Protein AF-A0A5P9NIN2-F1 (afdb_monomer)

Nearest PDB structures (foldseek):
  8kco-assembly1_C  TM=5.615E-01  e=6.264E+00  Homo sapiens

Foldseek 3Di:
DDPPPPPPPPPPVPPPPPDDLVVLLVVLLVVLCCVLVVVLVVVCCCCCVPVVDNCSVDVVVVVVSVVSSVPRSVVSSVVVVCVVCPPCPDDDPPPPPPPDPDDPPPPPDPDD

Structure (mmCIF, N/CA/C/O backbone):
data_AF-A0A5P9NIN2-F1
#
_entry.id   AF-A0A5P9NIN2-F1
#
loop_
_atom_site.group_PDB
_atom_site.id
_atom_site.type_symbol
_atom_site.label_atom_id
_atom_site.label_alt_id
_atom_site.label_comp_id
_atom_site.label_asym_id
_atom_site.label_entity_id
_atom_site.label_seq_id
_atom_site.pdbx_PDB_ins_code
_atom_site.Cartn_x
_atom_site.Cartn_y
_atom_site.Cartn_z
_atom_site.occupancy
_atom_site.B_iso_or_equiv
_atom_site.auth_seq_id
_atom_site.auth_comp_id
_atom_site.auth_asym_id
_atom_site.auth_atom_id
_atom_site.pdbx_PDB_model_num
ATOM 1 N N . MET A 1 1 ? 14.720 -41.457 -45.352 1.00 48.50 1 MET A N 1
ATOM 2 C CA . MET A 1 1 ? 15.269 -40.143 -44.966 1.00 48.50 1 MET A CA 1
ATOM 3 C C . MET A 1 1 ? 14.120 -39.157 -45.004 1.00 48.50 1 MET A C 1
ATOM 5 O O . MET A 1 1 ? 13.238 -39.365 -45.823 1.00 48.50 1 MET A O 1
ATOM 9 N N . ASP A 1 2 ? 14.125 -38.188 -44.087 1.00 43.94 2 ASP A N 1
ATOM 10 C CA . ASP A 1 2 ? 13.160 -37.079 -43.926 1.00 43.94 2 ASP A CA 1
ATOM 11 C C . ASP A 1 2 ? 12.109 -37.255 -42.816 1.00 43.94 2 ASP A C 1
ATOM 13 O O . ASP A 1 2 ? 10.902 -37.203 -43.028 1.00 43.94 2 ASP A O 1
ATOM 17 N N . SER A 1 3 ? 12.596 -37.407 -41.581 1.00 47.97 3 SER A N 1
ATOM 18 C CA . SER A 1 3 ? 11.807 -37.284 -40.344 1.00 47.97 3 SER A CA 1
ATOM 19 C C . SER A 1 3 ? 12.339 -36.183 -39.409 1.00 47.97 3 SER A C 1
ATOM 21 O O . SER A 1 3 ? 12.162 -36.269 -38.198 1.00 47.97 3 SER A O 1
ATOM 23 N N . GLU A 1 4 ? 13.014 -35.155 -39.940 1.00 48.06 4 GLU A N 1
ATOM 24 C CA . GLU A 1 4 ? 13.710 -34.137 -39.124 1.00 48.06 4 GLU A CA 1
ATOM 25 C C . GLU A 1 4 ? 13.087 -32.728 -39.140 1.00 48.06 4 GLU A C 1
ATOM 27 O O . GLU A 1 4 ? 13.584 -31.836 -38.461 1.00 48.06 4 GLU A O 1
ATOM 32 N N . ASN A 1 5 ? 11.963 -32.503 -39.830 1.00 47.66 5 ASN A N 1
ATOM 33 C CA . ASN A 1 5 ? 11.363 -31.159 -39.933 1.00 47.66 5 ASN A CA 1
ATOM 34 C C . ASN A 1 5 ? 10.208 -30.863 -38.955 1.00 47.66 5 ASN A C 1
ATOM 36 O O . ASN A 1 5 ? 9.549 -29.835 -39.081 1.00 47.66 5 ASN A O 1
ATOM 40 N N . LEU A 1 6 ? 9.961 -31.714 -37.952 1.00 47.25 6 LEU A N 1
ATOM 41 C CA . LEU A 1 6 ? 8.805 -31.582 -37.043 1.00 47.25 6 LEU A CA 1
ATOM 42 C C . LEU A 1 6 ? 9.110 -30.995 -35.648 1.00 47.25 6 LEU A C 1
ATOM 44 O O . LEU A 1 6 ? 8.236 -30.997 -34.788 1.00 47.25 6 LEU A O 1
ATOM 48 N N . GLY A 1 7 ? 10.316 -30.477 -35.387 1.00 44.22 7 GLY A N 1
ATOM 49 C CA . GLY A 1 7 ? 10.786 -30.305 -34.002 1.00 44.22 7 GLY A CA 1
ATOM 50 C C . GLY A 1 7 ? 11.329 -28.944 -33.564 1.00 44.22 7 GLY A C 1
ATOM 51 O O . GLY A 1 7 ? 12.078 -28.920 -32.592 1.00 44.22 7 GLY A O 1
ATOM 52 N N . ARG A 1 8 ? 11.042 -27.819 -34.238 1.00 46.00 8 ARG A N 1
ATOM 53 C CA . ARG A 1 8 ? 11.646 -26.522 -33.846 1.00 46.00 8 ARG A CA 1
ATOM 54 C C . ARG A 1 8 ? 10.733 -25.299 -33.877 1.00 46.00 8 ARG A C 1
ATOM 56 O O . ARG A 1 8 ? 11.204 -24.179 -34.031 1.00 46.00 8 ARG A O 1
ATOM 63 N N . GLN A 1 9 ? 9.443 -25.473 -33.612 1.00 45.41 9 GLN A N 1
ATOM 64 C CA . GLN A 1 9 ? 8.680 -24.382 -33.001 1.00 45.41 9 GLN A CA 1
ATOM 65 C C . GLN A 1 9 ? 8.956 -24.392 -31.497 1.00 45.41 9 GLN A C 1
ATOM 67 O O . GLN A 1 9 ? 8.161 -24.880 -30.697 1.00 45.41 9 GLN A O 1
ATOM 72 N N . SER A 1 10 ? 10.119 -23.867 -31.102 1.00 46.28 10 SER A N 1
ATOM 73 C CA . SER A 1 10 ? 10.278 -23.375 -29.740 1.00 46.28 10 SER A CA 1
ATOM 74 C C . SER A 1 10 ? 9.283 -22.230 -29.585 1.00 46.28 10 SER A C 1
ATOM 76 O O . SER A 1 10 ? 9.555 -21.106 -30.007 1.00 46.28 10 SER A O 1
ATOM 78 N N . MET A 1 11 ? 8.108 -22.518 -29.026 1.00 44.62 11 MET A N 1
ATOM 79 C CA . MET A 1 11 ? 7.214 -21.499 -28.490 1.00 44.62 11 MET A CA 1
ATOM 80 C C . MET A 1 11 ? 7.908 -20.859 -27.285 1.00 44.62 11 MET A C 1
ATOM 82 O O . MET A 1 11 ? 7.551 -21.084 -26.133 1.00 44.62 11 MET A O 1
ATOM 86 N N . VAL A 1 12 ? 8.949 -20.074 -27.555 1.00 49.84 12 VAL A N 1
ATOM 87 C CA . VAL A 1 12 ? 9.419 -19.051 -26.639 1.00 49.84 12 VAL A CA 1
ATOM 88 C C . VAL A 1 12 ? 8.307 -18.017 -26.669 1.00 49.84 12 VAL A C 1
ATOM 90 O O . VAL A 1 12 ? 8.286 -17.122 -27.508 1.00 49.84 12 VAL A O 1
ATOM 93 N N . TYR A 1 13 ? 7.313 -18.194 -25.801 1.00 46.06 13 TYR A N 1
ATOM 94 C CA . TYR A 1 13 ? 6.320 -17.166 -25.526 1.00 46.06 13 TYR A CA 1
ATOM 95 C C . TYR A 1 13 ? 7.021 -16.058 -24.727 1.00 46.06 13 TYR A C 1
ATOM 97 O O . TYR A 1 13 ? 6.744 -15.835 -23.552 1.00 46.06 13 TYR A O 1
ATOM 105 N N . SER A 1 14 ? 7.993 -15.385 -25.347 1.00 51.22 14 SER A N 1
ATOM 106 C CA . SER A 1 14 ? 8.533 -14.128 -24.854 1.00 51.22 14 SER A CA 1
ATOM 107 C C . SER A 1 14 ? 7.515 -13.064 -25.222 1.00 51.22 14 SER A C 1
ATOM 109 O O . SER A 1 14 ? 7.650 -12.357 -26.219 1.00 51.22 14 SER A O 1
ATOM 111 N N . ARG A 1 15 ? 6.434 -12.981 -24.446 1.00 47.31 15 ARG A N 1
ATOM 112 C CA . ARG A 1 15 ? 5.636 -11.762 -24.463 1.00 47.31 15 ARG A CA 1
ATOM 113 C C . ARG A 1 15 ? 6.599 -10.655 -24.052 1.00 47.31 15 ARG A C 1
ATOM 115 O O . ARG A 1 15 ? 7.116 -10.708 -22.938 1.00 47.31 15 ARG A O 1
ATOM 122 N N . GLU A 1 16 ? 6.883 -9.722 -24.958 1.00 52.69 16 GLU A N 1
ATOM 123 C CA . GLU A 1 16 ? 7.671 -8.539 -24.624 1.00 52.69 16 GLU A CA 1
ATOM 124 C C . GLU A 1 16 ? 7.076 -7.942 -23.353 1.00 52.69 16 GLU A C 1
ATOM 126 O O . GLU A 1 16 ? 5.871 -7.663 -23.277 1.00 52.69 16 GLU A O 1
ATOM 131 N N . PHE A 1 17 ? 7.900 -7.860 -22.312 1.00 55.38 17 PHE A N 1
ATOM 132 C CA . PHE A 1 17 ? 7.478 -7.310 -21.041 1.00 55.38 17 PHE A CA 1
ATOM 133 C C . PHE A 1 17 ? 7.287 -5.808 -21.245 1.00 55.38 17 PHE A C 1
ATOM 135 O O . PHE A 1 17 ? 8.225 -5.021 -21.193 1.00 55.38 17 PHE A O 1
ATOM 142 N N . ASN A 1 18 ? 6.060 -5.421 -21.593 1.00 59.50 18 ASN A N 1
ATOM 143 C CA . ASN A 1 18 ? 5.717 -4.063 -21.996 1.00 59.50 18 ASN A CA 1
ATOM 144 C C . ASN A 1 18 ? 5.428 -3.209 -20.748 1.00 59.50 18 ASN A C 1
ATOM 146 O O . ASN A 1 18 ? 4.302 -2.769 -20.492 1.00 59.50 18 ASN A O 1
ATOM 150 N N . GLY A 1 19 ? 6.453 -3.068 -19.908 1.00 62.72 19 GLY A N 1
ATOM 151 C CA . GLY A 1 19 ? 6.422 -2.339 -18.649 1.00 62.72 19 GLY A CA 1
ATOM 152 C C . GLY A 1 19 ? 6.305 -0.834 -18.8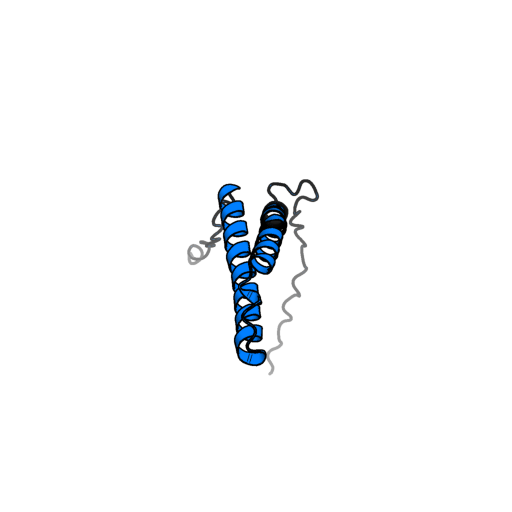65 1.00 62.72 19 GLY A C 1
ATOM 153 O O . GLY A 1 19 ? 7.301 -0.118 -18.883 1.00 62.72 19 GLY A O 1
ATOM 154 N N . THR A 1 20 ? 5.089 -0.310 -19.034 1.00 79.31 20 THR A N 1
ATOM 155 C CA . THR A 1 20 ? 4.908 1.149 -19.104 1.00 79.31 20 THR A CA 1
ATOM 156 C C . THR A 1 20 ? 4.913 1.768 -17.698 1.00 79.31 20 THR A C 1
ATOM 158 O O . THR A 1 20 ? 4.302 1.212 -16.781 1.00 79.31 20 THR A O 1
ATOM 161 N N . PRO A 1 21 ? 5.499 2.967 -17.495 1.00 79.56 21 PRO A N 1
ATOM 162 C CA . PRO A 1 21 ? 5.485 3.651 -16.194 1.00 79.56 21 PRO A CA 1
ATOM 163 C C . PRO A 1 21 ? 4.079 3.819 -15.597 1.00 79.56 21 PRO A C 1
ATOM 165 O O . PRO A 1 21 ? 3.894 3.761 -14.384 1.00 79.56 21 PRO A O 1
ATOM 168 N N . LYS A 1 22 ? 3.063 3.974 -16.455 1.00 84.94 22 LYS A N 1
ATOM 169 C CA . LYS A 1 22 ? 1.657 4.067 -16.042 1.00 84.94 22 LYS A CA 1
ATOM 170 C C . LYS A 1 22 ? 1.149 2.765 -15.415 1.00 84.94 22 LYS A C 1
ATOM 172 O O . LYS A 1 22 ? 0.423 2.825 -14.425 1.00 84.94 22 LYS A O 1
ATOM 177 N N . LEU A 1 23 ? 1.545 1.607 -15.950 1.00 85.88 23 LEU A N 1
ATOM 178 C CA . LEU A 1 23 ? 1.174 0.303 -15.395 1.00 85.88 23 LEU A CA 1
ATOM 179 C C . LEU A 1 23 ? 1.826 0.070 -14.031 1.00 85.88 23 LEU A C 1
ATOM 181 O O . LEU A 1 23 ? 1.140 -0.374 -13.117 1.00 85.88 23 LEU A O 1
ATOM 185 N N . TYR A 1 24 ? 3.094 0.450 -13.850 1.00 87.31 24 TYR A N 1
ATOM 186 C CA . TYR A 1 24 ? 3.752 0.360 -12.540 1.00 87.31 24 TYR A CA 1
ATOM 187 C C . TYR A 1 24 ? 3.119 1.265 -11.497 1.00 87.31 24 TYR A C 1
ATOM 189 O O . TYR A 1 24 ? 2.964 0.862 -10.348 1.00 87.31 24 TYR A O 1
ATOM 197 N N . LEU A 1 25 ? 2.728 2.481 -11.885 1.00 88.94 25 LEU A N 1
ATOM 198 C CA . LEU A 1 25 ? 2.021 3.376 -10.977 1.00 88.94 25 LEU A CA 1
ATOM 199 C C . LEU A 1 25 ? 0.674 2.772 -10.565 1.00 88.94 25 LEU A C 1
ATOM 201 O O . LEU A 1 25 ? 0.351 2.745 -9.380 1.00 88.94 25 LEU A O 1
ATOM 205 N N . CYS A 1 26 ? -0.083 2.241 -11.527 1.00 91.88 26 CYS A N 1
ATOM 206 C CA . CYS A 1 26 ? -1.352 1.572 -11.257 1.00 91.88 26 CYS A CA 1
ATOM 207 C C . CYS A 1 26 ? -1.165 0.352 -10.342 1.00 91.88 26 CYS A C 1
ATOM 209 O O . CYS A 1 26 ? -1.878 0.222 -9.350 1.00 91.88 26 CYS A O 1
ATOM 211 N N . ALA A 1 27 ? -0.161 -0.486 -10.612 1.00 91.06 27 ALA A N 1
ATOM 212 C CA . ALA A 1 27 ? 0.167 -1.647 -9.794 1.00 91.06 27 ALA A CA 1
ATOM 213 C C . ALA A 1 27 ? 0.577 -1.256 -8.366 1.00 91.06 27 ALA A C 1
ATOM 215 O O . ALA A 1 27 ? 0.127 -1.890 -7.417 1.00 91.06 27 ALA A O 1
ATOM 216 N N . ALA A 1 28 ? 1.376 -0.198 -8.198 1.00 92.25 28 ALA A N 1
ATOM 217 C CA . ALA A 1 28 ? 1.786 0.306 -6.889 1.00 92.25 28 ALA A CA 1
ATOM 218 C C . ALA A 1 28 ? 0.612 0.891 -6.085 1.00 92.25 28 ALA A C 1
ATOM 220 O O . ALA A 1 28 ? 0.534 0.695 -4.873 1.00 92.25 28 ALA A O 1
ATOM 221 N N . ILE A 1 29 ? -0.318 1.590 -6.746 1.00 94.12 29 ILE A N 1
ATOM 222 C CA . ILE A 1 29 ? -1.547 2.081 -6.106 1.00 94.12 29 ILE A CA 1
ATOM 223 C C . ILE A 1 29 ? -2.433 0.901 -5.703 1.00 94.12 29 ILE A C 1
ATOM 225 O O . ILE A 1 29 ? -2.894 0.850 -4.566 1.00 94.12 29 ILE A O 1
ATOM 229 N N . ALA A 1 30 ? -2.652 -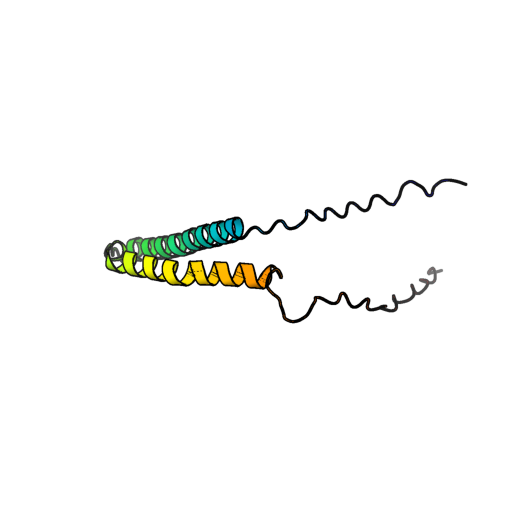0.058 -6.606 1.00 94.62 30 ALA A N 1
ATOM 230 C CA . ALA A 1 30 ? -3.498 -1.219 -6.351 1.00 94.62 30 ALA A CA 1
ATOM 231 C C . ALA A 1 30 ? -2.948 -2.088 -5.211 1.00 94.62 30 ALA A C 1
ATOM 233 O O . ALA A 1 30 ? -3.695 -2.452 -4.303 1.00 94.62 30 ALA A O 1
ATOM 234 N N . SER A 1 31 ? -1.641 -2.374 -5.213 1.00 93.06 31 SER A N 1
ATOM 235 C CA . SER A 1 31 ? -0.991 -3.124 -4.135 1.00 93.06 31 SER A CA 1
ATOM 236 C C . SER A 1 31 ? -1.008 -2.352 -2.818 1.00 93.06 31 SER A C 1
ATOM 238 O O . SER A 1 31 ? -1.288 -2.940 -1.775 1.00 93.06 31 SER A O 1
ATOM 240 N N . GLY A 1 32 ? -0.779 -1.036 -2.872 1.00 93.06 32 GLY A N 1
ATOM 241 C CA . GLY A 1 32 ? -0.890 -0.141 -1.730 1.00 93.06 32 GLY A CA 1
ATOM 242 C C . GLY A 1 32 ? -2.272 -0.221 -1.097 1.00 93.06 32 GLY A C 1
ATOM 243 O O . GLY A 1 32 ? -2.366 -0.567 0.075 1.00 93.06 32 GLY A O 1
ATOM 244 N N . LEU A 1 33 ? -3.333 0.020 -1.873 1.00 94.44 33 LEU A N 1
ATOM 245 C CA . LEU A 1 33 ? -4.722 -0.056 -1.412 1.00 94.44 33 LEU A CA 1
ATOM 246 C C . LEU A 1 33 ? -5.061 -1.430 -0.839 1.00 94.44 33 LEU A C 1
ATOM 248 O O . LEU A 1 33 ? -5.610 -1.501 0.257 1.00 94.44 33 LEU A O 1
ATOM 252 N N . TYR A 1 34 ? -4.705 -2.507 -1.543 1.00 95.19 34 TYR A N 1
ATOM 253 C CA . TYR A 1 34 ? -4.967 -3.872 -1.094 1.00 95.19 34 TYR A CA 1
ATOM 254 C C . TYR A 1 34 ? -4.319 -4.160 0.266 1.00 95.19 34 TYR A C 1
ATOM 256 O O . TYR A 1 34 ? -4.991 -4.621 1.186 1.00 95.19 34 TYR A O 1
ATOM 264 N N . LEU A 1 35 ? -3.032 -3.837 0.421 1.00 94.25 35 LEU A N 1
ATOM 265 C CA . LEU A 1 35 ? -2.306 -4.071 1.669 1.00 94.25 35 LEU A CA 1
ATOM 266 C C . LEU A 1 35 ? -2.774 -3.145 2.789 1.00 94.25 35 LEU A C 1
ATOM 268 O O . LEU A 1 35 ? -3.048 -3.613 3.888 1.00 94.25 35 LEU A O 1
ATOM 272 N N . GLY A 1 36 ? -2.883 -1.843 2.530 1.00 93.19 36 GLY A N 1
ATOM 273 C CA . GLY A 1 36 ? -3.250 -0.874 3.560 1.00 93.19 36 GLY A CA 1
ATOM 274 C C . GLY A 1 36 ? -4.675 -1.082 4.061 1.00 93.19 36 GLY A C 1
ATOM 275 O O . GLY A 1 36 ? -4.882 -1.167 5.269 1.00 93.19 36 GLY A O 1
ATOM 276 N N . LEU A 1 37 ? -5.650 -1.227 3.155 1.00 94.00 37 LEU A N 1
ATOM 277 C CA . LEU A 1 37 ? -7.032 -1.512 3.549 1.00 94.00 37 LEU A CA 1
ATOM 278 C C . LEU A 1 37 ? -7.155 -2.901 4.172 1.00 94.00 37 LEU A C 1
ATOM 280 O O . LEU A 1 37 ? -7.855 -3.042 5.168 1.00 94.00 37 LEU A O 1
ATOM 284 N N . GLY A 1 38 ? -6.456 -3.906 3.639 1.00 94.19 38 GLY A N 1
ATOM 285 C CA . GLY A 1 38 ? -6.460 -5.256 4.200 1.00 94.19 38 GLY A CA 1
ATOM 286 C C . GLY A 1 38 ? -5.958 -5.281 5.644 1.00 94.19 38 GLY A C 1
ATOM 287 O O . GLY A 1 38 ? -6.650 -5.778 6.528 1.00 94.19 38 GLY A O 1
ATOM 288 N N . ILE A 1 39 ? -4.794 -4.681 5.907 1.00 93.25 39 ILE A N 1
ATOM 289 C CA . ILE A 1 39 ? -4.218 -4.596 7.257 1.00 93.25 39 ILE A CA 1
ATOM 290 C C . ILE A 1 39 ? -5.125 -3.779 8.182 1.00 93.25 39 ILE A C 1
ATOM 292 O O . ILE A 1 39 ? -5.382 -4.201 9.309 1.00 93.25 39 ILE A O 1
ATOM 296 N N . TYR A 1 40 ? -5.640 -2.638 7.710 1.00 93.25 40 TYR A N 1
ATOM 297 C CA . TYR A 1 40 ? -6.547 -1.798 8.490 1.00 93.25 40 TYR A CA 1
ATOM 298 C C . TYR A 1 40 ? -7.825 -2.543 8.883 1.00 93.25 40 TYR A C 1
ATOM 300 O O . TYR A 1 40 ? -8.201 -2.523 10.051 1.00 93.25 40 TYR A O 1
ATOM 308 N N . LEU A 1 41 ? -8.469 -3.231 7.938 1.00 93.50 41 LEU A N 1
ATOM 309 C CA . LEU A 1 41 ? -9.692 -3.988 8.195 1.00 93.50 41 LEU A CA 1
ATOM 310 C C . LEU A 1 41 ? -9.443 -5.156 9.145 1.00 93.50 41 LEU A C 1
ATOM 312 O O . LEU A 1 41 ? -10.226 -5.349 10.067 1.00 93.50 41 LEU A O 1
ATOM 316 N N . VAL A 1 42 ? -8.347 -5.901 8.974 1.00 94.06 42 VAL A N 1
ATOM 317 C CA . VAL A 1 42 ? -7.984 -6.988 9.897 1.00 94.06 42 VAL A CA 1
ATOM 318 C C . VAL A 1 42 ? -7.772 -6.444 11.309 1.00 94.06 42 VAL A C 1
ATOM 320 O O . VAL A 1 42 ? -8.331 -6.983 12.262 1.00 94.06 42 VAL A O 1
ATOM 323 N N . TYR A 1 43 ? -7.025 -5.348 11.451 1.00 91.06 43 TYR A N 1
ATOM 324 C CA . TYR A 1 43 ? -6.817 -4.694 12.742 1.00 91.06 43 TYR A CA 1
ATOM 325 C C . TYR A 1 43 ? -8.134 -4.199 13.354 1.00 91.06 43 TYR A C 1
ATOM 327 O O . TYR A 1 43 ? -8.413 -4.474 14.520 1.00 91.06 43 TYR A O 1
ATOM 335 N N . ALA A 1 44 ? -8.977 -3.535 12.561 1.00 90.88 44 ALA A N 1
ATOM 336 C CA . ALA A 1 44 ? -10.273 -3.041 13.005 1.00 90.88 44 ALA A CA 1
ATOM 337 C C . ALA A 1 44 ? -11.201 -4.185 13.437 1.00 90.88 44 ALA A C 1
ATOM 339 O O . ALA A 1 44 ? -11.830 -4.089 14.487 1.00 90.88 44 ALA A O 1
ATOM 340 N N . CYS A 1 45 ? -11.243 -5.291 12.688 1.00 92.69 45 CYS A N 1
ATOM 341 C CA . CYS A 1 45 ? -11.992 -6.489 13.057 1.00 92.69 45 CYS A CA 1
ATOM 342 C C . CYS A 1 45 ? -11.500 -7.079 14.380 1.00 92.69 45 CYS A C 1
ATOM 344 O O . CYS A 1 45 ? -12.323 -7.426 15.222 1.00 92.69 45 CYS A O 1
ATOM 346 N N . ILE A 1 46 ? -10.183 -7.164 14.590 1.00 92.81 46 ILE A N 1
ATOM 347 C CA . ILE A 1 46 ? -9.616 -7.678 15.842 1.00 92.81 46 ILE A CA 1
ATOM 348 C C . ILE A 1 46 ? -10.005 -6.770 17.015 1.00 92.81 46 ILE A C 1
ATOM 350 O O . ILE A 1 46 ? -10.545 -7.248 18.009 1.00 92.81 46 ILE A O 1
ATOM 354 N N . CYS A 1 47 ? -9.784 -5.460 16.904 1.00 89.88 47 CYS A N 1
ATOM 355 C CA . CYS A 1 47 ? -10.112 -4.521 17.976 1.00 89.88 47 CYS A CA 1
ATOM 356 C C . CYS A 1 47 ? -11.613 -4.477 18.275 1.00 89.88 47 CYS A C 1
ATOM 358 O O . CYS A 1 47 ? -12.010 -4.510 19.438 1.00 89.88 47 CYS A O 1
ATOM 360 N N . TYR A 1 48 ? -12.454 -4.466 17.242 1.00 90.44 48 TYR A N 1
ATOM 361 C CA . TYR A 1 48 ? -13.897 -4.429 17.425 1.00 90.44 48 TYR A CA 1
ATOM 362 C C . TYR A 1 48 ? -14.430 -5.733 18.033 1.00 90.44 48 TYR A C 1
ATOM 364 O O . TYR A 1 48 ? -15.208 -5.690 18.979 1.00 90.44 48 TYR A O 1
ATOM 372 N N . TYR A 1 49 ? -13.987 -6.893 17.538 1.00 92.06 49 TYR A N 1
ATOM 373 C CA . TYR A 1 49 ? -14.508 -8.186 17.988 1.00 92.06 49 TYR A CA 1
ATOM 374 C C . TYR A 1 49 ? -13.980 -8.602 19.366 1.00 92.06 49 TYR A C 1
ATOM 376 O O . TYR A 1 49 ? -14.736 -9.131 20.175 1.00 92.06 49 TYR A O 1
ATOM 384 N N . PHE A 1 50 ? -12.695 -8.365 19.652 1.00 91.38 50 PHE A N 1
ATOM 385 C CA . PHE A 1 50 ? -12.076 -8.816 20.903 1.00 91.38 50 PHE A CA 1
ATOM 386 C C . PHE A 1 50 ? -12.082 -7.761 22.011 1.00 91.38 50 PHE A C 1
ATOM 388 O O . PHE A 1 50 ? -12.173 -8.128 23.179 1.00 91.38 50 PHE A O 1
ATOM 395 N N . ALA A 1 51 ? -11.978 -6.472 21.676 1.00 87.12 51 ALA A N 1
ATOM 396 C CA . ALA A 1 51 ? -11.925 -5.394 22.667 1.00 87.12 51 ALA A CA 1
ATOM 397 C C . ALA A 1 51 ? -13.212 -4.556 22.728 1.00 87.12 51 ALA A C 1
ATOM 399 O O . ALA A 1 51 ? -13.340 -3.719 23.618 1.00 87.12 51 ALA A O 1
ATOM 400 N N . GLY A 1 52 ? -14.156 -4.750 21.794 1.00 86.75 52 GLY A N 1
ATOM 401 C CA . GLY A 1 52 ? -15.350 -3.904 21.679 1.00 86.75 52 GLY A CA 1
ATOM 402 C C . GLY A 1 52 ? -15.024 -2.446 21.341 1.00 86.75 52 GLY A C 1
ATOM 403 O O . GLY A 1 52 ? -15.874 -1.572 21.503 1.00 86.75 52 GLY A O 1
ATOM 404 N N . ASP A 1 53 ? -13.791 -2.163 20.910 1.00 85.12 53 ASP A N 1
ATOM 405 C CA . ASP A 1 53 ? -13.296 -0.802 20.753 1.00 85.12 53 ASP A CA 1
ATOM 406 C C . ASP A 1 53 ? -13.532 -0.298 19.325 1.00 85.12 53 ASP A C 1
ATOM 408 O O . ASP A 1 53 ? -12.875 -0.714 18.369 1.00 85.12 53 ASP A O 1
ATOM 412 N N . ALA A 1 54 ? -14.477 0.633 19.185 1.00 84.81 54 ALA A N 1
ATOM 413 C CA . ALA A 1 54 ? -14.782 1.305 17.924 1.00 84.81 54 ALA A CA 1
ATOM 414 C C . ALA A 1 54 ? -13.850 2.499 17.629 1.00 84.81 54 ALA A C 1
ATOM 416 O O . ALA A 1 54 ? -13.959 3.115 16.565 1.00 84.81 54 ALA A O 1
ATOM 417 N N . SER A 1 55 ? -12.911 2.832 18.525 1.00 84.12 55 SER A N 1
ATOM 418 C CA . SER A 1 55 ? -11.969 3.946 18.349 1.00 84.12 55 SER A CA 1
ATOM 419 C C . SER A 1 55 ? -11.074 3.788 17.115 1.00 84.12 55 SER A C 1
ATOM 421 O O . SER A 1 55 ? -10.581 4.784 16.579 1.00 84.12 55 SER A O 1
ATOM 423 N N . VAL A 1 56 ? -10.923 2.563 16.603 1.00 85.06 56 VAL A N 1
ATOM 424 C CA . VAL A 1 56 ? -10.213 2.227 15.357 1.00 85.06 56 VAL A CA 1
ATOM 425 C C . VAL A 1 56 ? -10.811 2.871 14.100 1.00 85.06 56 VAL A C 1
ATOM 427 O O . VAL A 1 56 ? -10.110 3.046 13.103 1.00 85.06 56 VAL A O 1
ATOM 430 N N . PHE A 1 57 ? -12.077 3.296 14.149 1.00 86.12 57 PHE A N 1
ATOM 431 C CA . PHE A 1 57 ? -12.732 4.056 13.077 1.00 86.12 57 PHE A CA 1
ATOM 432 C C . PHE A 1 57 ? -12.554 5.574 13.213 1.00 86.12 57 PHE A C 1
ATOM 434 O O . PHE A 1 57 ? -13.096 6.345 12.422 1.00 86.12 57 PHE A O 1
ATOM 441 N N . SER A 1 58 ? -11.791 6.034 14.209 1.00 89.50 58 SER A N 1
ATOM 442 C CA . SER A 1 58 ? -11.505 7.456 14.373 1.00 89.50 58 SER A CA 1
AT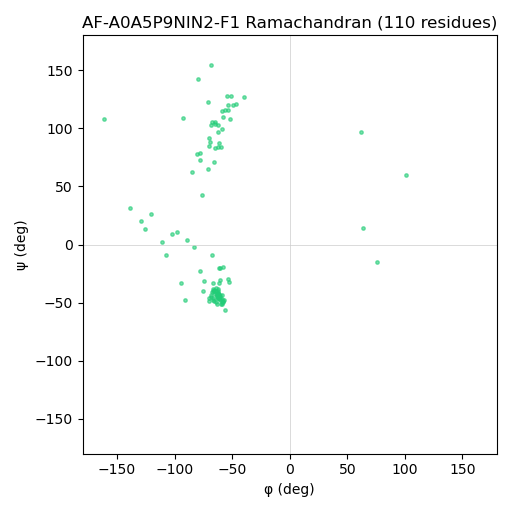OM 443 C C . SER A 1 58 ? -10.603 7.994 13.261 1.00 89.50 58 SER A C 1
ATOM 445 O O . SER A 1 58 ? -9.769 7.292 12.679 1.00 89.50 58 SER A O 1
ATOM 447 N N . PHE A 1 59 ? -10.719 9.302 13.023 1.00 89.44 59 PHE A N 1
ATOM 448 C CA . PHE A 1 59 ? -9.929 10.017 12.022 1.00 89.44 59 PHE A CA 1
ATOM 449 C C . PHE A 1 59 ? -8.414 9.819 12.195 1.00 89.44 59 PHE A C 1
ATOM 451 O O . PHE A 1 59 ? -7.675 9.793 11.216 1.00 89.44 59 PHE A O 1
ATOM 458 N N . ARG A 1 60 ? -7.942 9.602 13.428 1.00 90.38 60 ARG A N 1
ATOM 459 C CA . ARG A 1 60 ? -6.527 9.352 13.725 1.00 90.38 60 ARG A CA 1
ATOM 460 C C . ARG A 1 60 ? -5.980 8.125 12.986 1.00 90.38 60 ARG A C 1
ATOM 462 O O . ARG A 1 60 ? -4.890 8.198 12.424 1.00 90.38 60 ARG A O 1
ATOM 469 N N . TYR A 1 61 ? -6.727 7.023 12.949 1.00 88.12 61 TYR A N 1
ATOM 470 C CA . TYR A 1 61 ? -6.291 5.812 12.247 1.00 88.12 61 TYR A CA 1
ATOM 471 C C . TYR A 1 61 ? -6.391 5.959 10.727 1.00 88.12 61 TYR A C 1
ATOM 473 O O . TYR A 1 61 ? -5.531 5.447 10.011 1.00 88.12 61 TYR A O 1
ATOM 481 N N . LEU A 1 62 ? -7.358 6.740 10.233 1.00 89.38 62 LEU A N 1
ATOM 482 C CA . LEU A 1 62 ? -7.419 7.112 8.817 1.00 89.38 62 LEU A CA 1
ATOM 483 C C . LEU A 1 62 ? -6.207 7.956 8.395 1.00 89.38 62 LEU A C 1
ATOM 485 O O . LEU A 1 62 ? -5.668 7.748 7.310 1.00 89.38 62 LEU A O 1
ATOM 489 N N . VAL A 1 63 ? -5.720 8.852 9.261 1.00 93.62 63 VAL A N 1
ATOM 490 C CA . VAL A 1 63 ? -4.478 9.607 9.017 1.00 93.62 63 VAL A CA 1
ATOM 491 C C . VAL A 1 63 ? -3.271 8.671 8.940 1.00 93.62 63 VAL A C 1
ATOM 493 O O . VAL A 1 63 ? -2.456 8.816 8.030 1.00 93.62 63 VAL A O 1
ATOM 496 N N . TYR A 1 64 ? -3.158 7.682 9.833 1.00 92.19 64 TYR A N 1
ATOM 497 C CA . TYR A 1 64 ? -2.074 6.693 9.762 1.00 92.19 64 TYR A CA 1
ATOM 498 C C . TYR A 1 64 ? -2.125 5.859 8.480 1.00 92.19 64 TYR A C 1
ATOM 500 O O . TYR A 1 64 ? -1.088 5.637 7.855 1.00 92.19 64 TYR A O 1
ATOM 508 N N . LEU A 1 65 ? -3.320 5.460 8.043 1.00 93.25 65 LEU A N 1
ATOM 509 C CA . LEU A 1 65 ? -3.514 4.774 6.769 1.00 93.25 65 LEU A CA 1
ATOM 510 C C . LEU A 1 65 ? -3.109 5.662 5.577 1.00 93.25 65 LEU A C 1
ATOM 512 O O . LEU A 1 65 ? -2.421 5.209 4.664 1.00 93.25 65 LEU A O 1
ATOM 516 N N . GLY A 1 66 ? -3.469 6.948 5.610 1.00 93.25 66 GLY A N 1
ATOM 517 C CA . GLY A 1 66 ? -3.052 7.927 4.605 1.00 93.25 66 GLY A CA 1
ATOM 518 C C . GLY A 1 66 ? -1.532 8.112 4.548 1.00 93.25 66 GLY A C 1
ATOM 519 O O . GLY A 1 66 ? -0.953 8.106 3.462 1.00 93.25 66 GLY A O 1
ATOM 520 N N . LEU A 1 67 ? -0.869 8.208 5.707 1.00 95.31 67 LEU A N 1
ATOM 521 C CA . LEU A 1 67 ? 0.595 8.270 5.802 1.00 95.31 67 LEU A CA 1
ATOM 522 C C . LEU A 1 67 ? 1.250 7.002 5.248 1.00 95.31 67 LEU A C 1
ATOM 524 O O . LEU A 1 67 ? 2.233 7.093 4.513 1.00 95.31 67 LEU A O 1
ATOM 528 N N . PHE A 1 68 ? 0.682 5.831 5.544 1.00 94.00 68 PHE A N 1
ATOM 529 C CA . PHE A 1 68 ? 1.141 4.574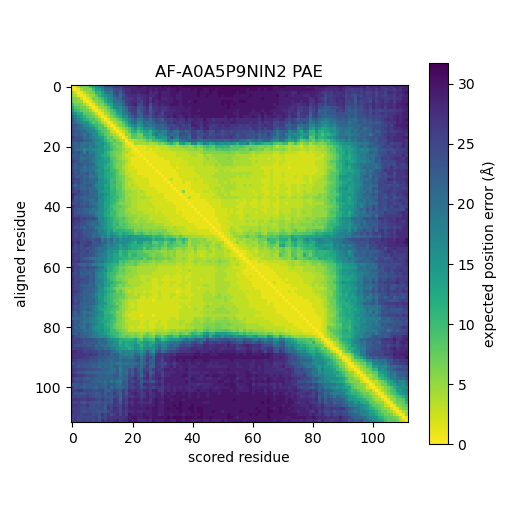 4.967 1.00 94.00 68 PHE A CA 1
ATOM 530 C C . PHE A 1 68 ? 1.080 4.615 3.436 1.00 94.00 68 PHE A C 1
ATOM 532 O O . PHE A 1 68 ? 2.085 4.325 2.792 1.00 94.00 68 PHE A O 1
ATOM 539 N N . PHE A 1 69 ? -0.035 5.044 2.836 1.00 95.31 69 PHE A N 1
ATOM 540 C CA . PHE A 1 69 ? -0.135 5.164 1.377 1.00 95.31 69 PHE A CA 1
ATOM 541 C C . PHE A 1 69 ? 0.854 6.174 0.794 1.00 95.31 69 PHE A C 1
ATOM 543 O O . PHE A 1 69 ? 1.505 5.878 -0.211 1.00 95.31 69 PHE A O 1
ATOM 550 N N . ALA A 1 70 ? 1.005 7.333 1.438 1.00 95.00 70 ALA A N 1
ATOM 551 C CA . ALA A 1 70 ? 1.919 8.383 0.999 1.00 95.00 70 ALA A CA 1
ATOM 552 C C . ALA A 1 70 ? 3.383 7.916 0.963 1.00 95.00 70 ALA A C 1
ATOM 554 O O . ALA A 1 70 ? 4.150 8.393 0.131 1.00 95.00 70 ALA A O 1
ATOM 555 N N . ILE A 1 71 ? 3.771 6.975 1.829 1.00 95.56 71 ILE A N 1
ATOM 556 C CA . ILE A 1 71 ? 5.129 6.416 1.879 1.00 95.56 71 ILE A CA 1
ATOM 557 C C . ILE A 1 71 ? 5.248 5.174 0.987 1.00 95.56 71 ILE A C 1
ATOM 559 O O . ILE A 1 71 ? 6.185 5.053 0.195 1.00 95.56 71 ILE A O 1
ATOM 563 N N . TYR A 1 72 ? 4.299 4.245 1.096 1.00 94.62 72 TYR A N 1
ATOM 564 C CA . TYR A 1 72 ? 4.373 2.933 0.462 1.00 94.62 72 TYR A CA 1
ATOM 565 C C . TYR A 1 72 ? 4.223 3.004 -1.056 1.00 94.62 72 TYR A C 1
ATOM 567 O O . TYR A 1 72 ? 5.019 2.399 -1.766 1.00 94.62 72 TYR A O 1
ATOM 575 N N . ILE A 1 73 ? 3.251 3.759 -1.579 1.00 93.06 73 ILE A N 1
ATOM 576 C CA . ILE A 1 73 ? 2.995 3.838 -3.026 1.00 93.06 73 ILE A CA 1
ATOM 577 C C . ILE A 1 73 ? 4.226 4.345 -3.801 1.00 93.06 73 ILE A C 1
ATOM 579 O O . ILE A 1 73 ? 4.643 3.663 -4.742 1.00 93.06 73 ILE A O 1
ATOM 583 N N . PRO A 1 74 ? 4.869 5.479 -3.444 1.00 92.75 74 PRO A N 1
ATOM 584 C CA . PRO A 1 74 ? 6.061 5.924 -4.163 1.00 92.75 74 PRO A CA 1
ATOM 585 C C . PRO A 1 74 ? 7.248 4.978 -3.965 1.00 92.75 74 PRO A C 1
ATOM 587 O O . PRO A 1 74 ? 8.043 4.808 -4.892 1.00 92.75 74 PRO A O 1
ATOM 590 N N . PHE A 1 75 ? 7.372 4.342 -2.795 1.00 93.19 75 PHE A N 1
ATOM 591 C CA . PHE A 1 75 ? 8.403 3.337 -2.553 1.00 93.19 75 PHE A CA 1
ATOM 592 C C . PHE A 1 75 ? 8.214 2.104 -3.450 1.00 93.19 75 PHE A C 1
ATOM 594 O O . PHE A 1 75 ? 9.150 1.704 -4.144 1.00 93.19 75 PHE A O 1
ATOM 601 N N . ALA A 1 76 ? 7.005 1.544 -3.501 1.00 92.12 76 ALA A N 1
ATOM 602 C CA . ALA A 1 76 ? 6.651 0.396 -4.327 1.00 92.12 76 ALA A CA 1
ATOM 603 C C . ALA A 1 76 ? 6.825 0.713 -5.815 1.00 92.12 76 ALA A C 1
ATOM 605 O O . ALA A 1 76 ? 7.471 -0.048 -6.529 1.00 92.12 76 ALA A O 1
ATOM 606 N N . TYR A 1 77 ? 6.356 1.880 -6.264 1.00 90.31 77 TYR A N 1
ATOM 607 C CA . TYR A 1 77 ? 6.540 2.346 -7.637 1.00 90.31 77 TYR A CA 1
ATOM 608 C C . TYR A 1 77 ? 8.022 2.431 -8.031 1.00 90.31 77 TYR A C 1
ATOM 610 O O . TYR A 1 77 ? 8.431 1.884 -9.055 1.00 90.31 77 TYR A O 1
ATOM 618 N N . ARG A 1 78 ? 8.858 3.068 -7.198 1.00 87.94 78 ARG A N 1
ATOM 619 C CA . ARG A 1 78 ? 10.312 3.150 -7.435 1.00 87.94 78 ARG A CA 1
ATOM 620 C C . ARG A 1 78 ? 10.970 1.775 -7.439 1.00 87.94 78 ARG A C 1
ATOM 622 O O . ARG A 1 78 ? 11.873 1.537 -8.233 1.00 87.94 78 ARG A O 1
ATOM 629 N N . THR A 1 79 ? 10.522 0.889 -6.560 1.00 87.31 79 THR A N 1
ATOM 630 C CA . THR A 1 79 ? 11.038 -0.475 -6.438 1.00 87.31 79 THR A CA 1
ATOM 631 C C . THR A 1 79 ? 10.709 -1.301 -7.679 1.00 87.31 79 THR A C 1
ATOM 633 O O . THR A 1 79 ? 11.600 -1.926 -8.244 1.00 87.31 79 THR A O 1
ATOM 636 N N . MET A 1 80 ? 9.467 -1.233 -8.164 1.00 86.12 80 MET A N 1
ATOM 637 C CA . MET A 1 80 ? 9.052 -1.880 -9.410 1.00 86.12 80 MET A 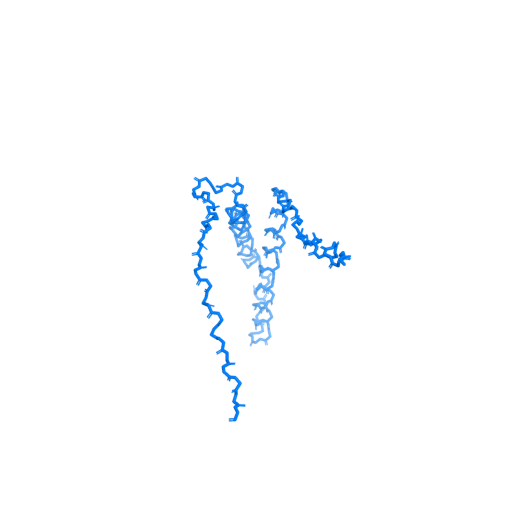CA 1
ATOM 638 C C . MET A 1 80 ? 9.872 -1.372 -10.601 1.00 86.12 80 MET A C 1
ATOM 640 O O . MET A 1 80 ? 10.435 -2.176 -11.333 1.00 86.12 80 MET A O 1
ATOM 644 N N . LEU A 1 81 ? 10.045 -0.051 -10.732 1.00 83.12 81 LEU A N 1
ATOM 645 C CA . LEU A 1 81 ? 10.896 0.534 -11.777 1.00 83.12 81 LEU A CA 1
ATOM 646 C C . LEU A 1 81 ? 12.372 0.118 -11.674 1.00 83.12 81 LEU A C 1
ATOM 648 O O . LEU A 1 81 ? 13.053 0.024 -12.692 1.00 83.12 81 LEU A O 1
ATOM 652 N N . LYS A 1 82 ? 12.890 -0.090 -10.456 1.00 79.56 82 LYS A N 1
ATOM 653 C CA . LYS A 1 82 ? 14.263 -0.561 -10.236 1.00 79.56 82 LYS A CA 1
ATOM 654 C C . LYS A 1 82 ? 14.436 -2.005 -10.711 1.00 79.56 82 LYS A C 1
ATOM 656 O O . LYS A 1 82 ? 15.451 -2.307 -11.331 1.00 79.56 82 LYS A O 1
ATOM 661 N N . TYR A 1 83 ? 13.476 -2.879 -10.411 1.00 78.00 83 TYR A N 1
ATOM 662 C CA . TYR A 1 83 ? 13.542 -4.299 -10.772 1.00 78.00 83 TYR A CA 1
ATOM 663 C C . TYR A 1 83 ? 13.207 -4.585 -12.239 1.00 78.00 83 TYR A C 1
ATOM 665 O O . TYR A 1 83 ? 13.675 -5.587 -12.765 1.00 78.00 83 TYR A O 1
ATOM 673 N N . ASP A 1 84 ? 12.470 -3.701 -12.910 1.00 73.50 84 ASP A N 1
ATOM 674 C CA . ASP A 1 84 ? 12.160 -3.816 -14.341 1.00 73.50 84 ASP A CA 1
ATOM 675 C C . ASP A 1 84 ? 13.382 -3.642 -15.271 1.00 73.50 84 ASP A C 1
ATOM 677 O O . ASP A 1 84 ? 13.311 -3.844 -16.476 1.00 73.50 84 ASP A O 1
ATOM 681 N N . GLY A 1 85 ? 14.540 -3.229 -14.752 1.00 58.19 85 GLY A N 1
ATOM 682 C CA . GLY A 1 85 ? 15.768 -3.113 -15.551 1.00 58.19 85 GLY A CA 1
ATOM 683 C C . GLY A 1 85 ? 15.825 -1.897 -16.489 1.00 58.19 85 GLY A C 1
ATOM 684 O O . GLY A 1 85 ? 16.915 -1.478 -16.863 1.00 58.19 85 GLY A O 1
ATOM 685 N N . LEU A 1 86 ? 14.703 -1.215 -16.763 1.00 56.19 86 LEU A N 1
ATOM 686 C CA . LEU A 1 86 ? 14.646 0.044 -17.538 1.00 56.19 86 LEU A CA 1
ATOM 687 C C . LEU A 1 86 ? 15.494 1.188 -16.936 1.00 56.19 86 LEU A C 1
ATOM 689 O O . LEU A 1 86 ? 15.833 2.149 -17.626 1.00 56.19 86 LEU A O 1
ATOM 693 N N . LYS A 1 87 ? 15.848 1.091 -15.647 1.00 49.03 87 LYS A N 1
ATOM 694 C CA . LYS A 1 87 ? 16.788 1.979 -14.938 1.00 49.03 87 LYS A CA 1
ATOM 695 C C . LYS A 1 87 ? 17.941 1.238 -14.249 1.00 49.03 87 LYS A C 1
ATOM 697 O O . LYS A 1 87 ? 18.629 1.853 -13.434 1.00 49.03 87 LYS A O 1
ATOM 702 N N . SER A 1 88 ? 18.180 -0.047 -14.531 1.00 47.66 88 SER A N 1
ATOM 703 C CA . SER A 1 88 ? 19.373 -0.725 -14.004 1.00 47.66 88 SER A CA 1
ATOM 704 C C . SER A 1 88 ? 20.602 -0.319 -14.821 1.00 47.66 88 SER A C 1
ATOM 706 O O . SER A 1 88 ? 21.143 -1.083 -15.612 1.00 47.66 88 SER A O 1
ATOM 708 N N . SER A 1 89 ? 21.062 0.915 -14.634 1.00 48.25 89 SER A N 1
ATOM 709 C CA . SER A 1 89 ? 22.356 1.407 -15.118 1.00 48.25 89 SER A CA 1
ATOM 710 C C . SER A 1 89 ? 23.521 0.893 -14.251 1.00 48.25 89 SER A C 1
ATOM 712 O O . SER A 1 89 ? 24.436 1.634 -13.907 1.00 48.2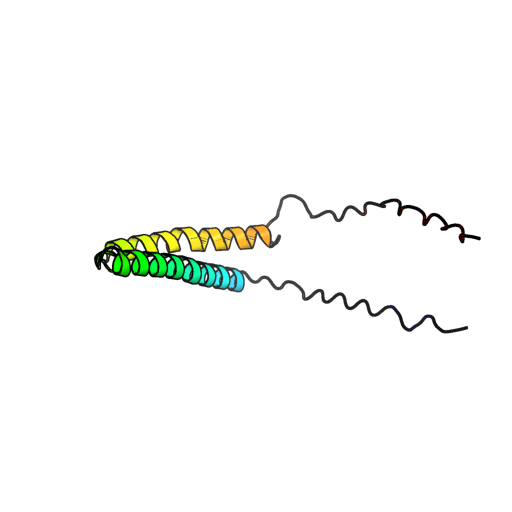5 89 SER A O 1
ATOM 714 N N . GLY A 1 90 ? 23.488 -0.385 -13.877 1.00 51.56 90 GLY A N 1
ATOM 715 C CA . GLY A 1 90 ? 24.532 -1.042 -13.097 1.00 51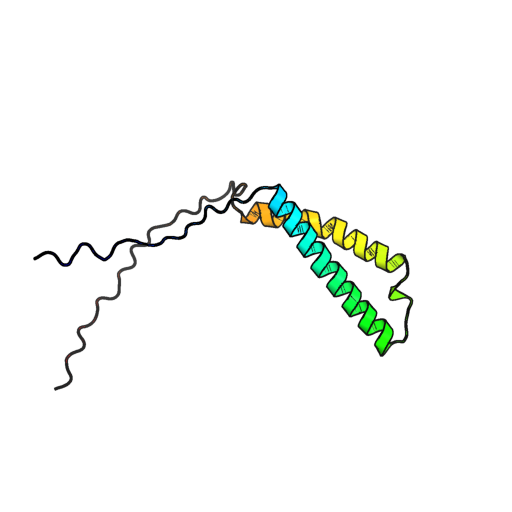.56 90 GLY A CA 1
ATOM 716 C C . GLY A 1 90 ? 24.397 -2.549 -13.242 1.00 51.56 90 GLY A C 1
ATOM 717 O O . GLY A 1 90 ? 23.443 -3.117 -12.721 1.00 51.56 90 GLY 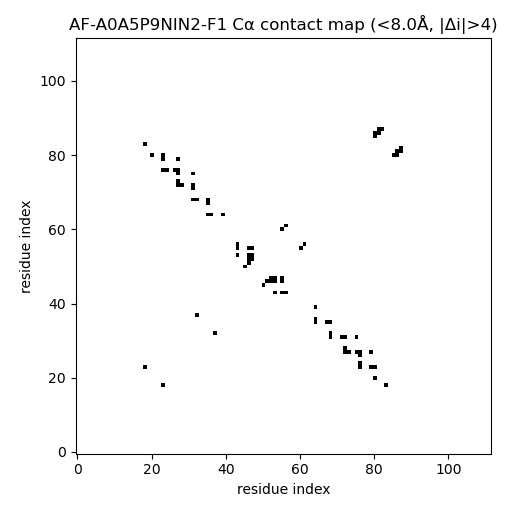A O 1
ATOM 718 N N . ASP A 1 91 ? 25.337 -3.131 -13.981 1.00 47.50 91 ASP A N 1
ATOM 719 C CA . ASP A 1 91 ? 25.373 -4.501 -14.492 1.00 47.50 91 ASP A CA 1
ATOM 720 C C . ASP A 1 91 ? 24.236 -4.860 -15.451 1.00 47.50 91 ASP A C 1
ATOM 722 O O . ASP A 1 91 ? 23.139 -5.281 -15.084 1.00 47.50 91 ASP A O 1
ATOM 726 N N . SER A 1 92 ? 24.559 -4.752 -16.742 1.00 47.19 92 SER A N 1
ATOM 727 C CA . SER A 1 92 ? 24.002 -5.638 -17.755 1.00 47.19 92 SER A CA 1
ATOM 728 C C . SER A 1 92 ? 23.931 -7.054 -17.189 1.00 47.19 92 SER A C 1
ATOM 730 O O . SER A 1 92 ? 24.944 -7.585 -16.729 1.00 47.19 92 SER A O 1
ATOM 732 N N . TRP A 1 93 ? 22.756 -7.674 -17.246 1.00 48.94 93 TRP A N 1
ATOM 733 C CA . TRP A 1 93 ? 22.647 -9.118 -17.107 1.00 48.94 93 TRP A CA 1
ATOM 734 C C . TRP A 1 93 ? 23.436 -9.748 -18.257 1.00 48.94 93 TRP A C 1
ATOM 736 O O . TRP A 1 93 ? 22.905 -9.991 -19.337 1.00 48.94 93 TRP A O 1
ATOM 746 N N . GLU A 1 94 ? 24.733 -9.962 -18.051 1.00 50.88 94 GLU A N 1
ATOM 747 C CA . GLU A 1 94 ? 25.515 -10.825 -18.914 1.00 50.88 94 GLU A CA 1
ATOM 748 C C . GLU A 1 94 ? 24.987 -12.232 -18.681 1.00 50.88 94 GLU A C 1
ATOM 750 O O . GLU A 1 94 ? 25.246 -12.862 -17.651 1.00 50.88 94 GLU A O 1
ATOM 755 N N . GLN A 1 95 ? 24.227 -12.734 -19.649 1.00 51.22 95 GLN A N 1
ATOM 756 C CA . GLN A 1 95 ? 24.012 -14.160 -19.790 1.00 51.22 95 GLN A CA 1
ATOM 757 C C . GLN A 1 95 ? 25.383 -14.787 -20.063 1.00 51.22 95 GLN A C 1
ATOM 759 O O . GLN A 1 95 ? 25.789 -14.972 -21.207 1.00 51.22 95 GLN A O 1
ATOM 764 N N . LYS A 1 96 ? 26.142 -15.069 -19.001 1.00 52.66 96 LYS A N 1
ATOM 765 C CA . LYS A 1 96 ? 27.369 -15.847 -19.105 1.00 52.66 96 LYS A CA 1
ATOM 766 C C . LYS A 1 96 ? 26.942 -17.232 -19.554 1.00 52.66 96 LYS A C 1
ATOM 768 O O . LYS A 1 96 ? 26.373 -17.988 -18.768 1.00 52.66 96 LYS A O 1
ATOM 773 N N . GLU A 1 97 ? 27.190 -17.550 -20.822 1.00 53.19 97 GLU A N 1
ATOM 774 C CA . GLU A 1 97 ? 27.156 -18.917 -21.325 1.00 53.19 97 GLU A CA 1
ATOM 775 C C . GLU A 1 97 ? 28.186 -19.736 -20.542 1.00 53.19 97 GLU A C 1
ATOM 777 O O . GLU A 1 97 ? 29.334 -19.924 -20.943 1.00 53.19 97 GLU A O 1
ATOM 782 N N . ALA A 1 98 ? 27.792 -20.219 -19.369 1.00 59.12 98 ALA A N 1
ATOM 783 C CA . ALA A 1 98 ? 28.534 -21.248 -18.687 1.00 59.12 98 ALA A CA 1
ATOM 784 C C . ALA A 1 98 ? 28.370 -22.511 -19.534 1.00 59.12 98 ALA A C 1
ATOM 786 O O . ALA A 1 98 ? 27.324 -23.161 -19.507 1.00 59.12 98 ALA A O 1
ATOM 787 N N . ARG A 1 99 ? 29.403 -22.864 -20.309 1.00 57.62 99 ARG A N 1
ATOM 788 C CA . ARG A 1 99 ? 29.539 -24.214 -20.866 1.00 57.62 99 ARG A CA 1
ATOM 789 C C . ARG A 1 99 ? 29.730 -25.176 -19.701 1.00 57.62 99 ARG A C 1
ATOM 791 O O . ARG A 1 99 ? 30.850 -25.518 -19.331 1.00 57.62 99 ARG A O 1
ATOM 798 N N . VAL A 1 100 ? 28.629 -25.582 -19.084 1.00 62.00 100 VAL A N 1
ATOM 799 C CA . VAL A 1 100 ? 28.654 -26.644 -18.090 1.00 62.00 100 VAL A CA 1
ATOM 800 C C . VAL A 1 100 ? 28.919 -27.936 -18.850 1.00 62.00 100 VAL A C 1
ATOM 802 O O . VAL A 1 100 ? 28.195 -28.280 -19.786 1.00 62.00 100 VAL A O 1
ATOM 805 N N . LYS A 1 101 ? 29.987 -28.642 -18.474 1.00 60.28 101 LYS A N 1
ATOM 806 C CA . LYS A 1 101 ? 30.251 -29.993 -18.965 1.00 60.28 101 LYS A CA 1
ATOM 807 C C . LYS A 1 101 ? 29.082 -30.857 -18.488 1.00 60.28 101 LYS A C 1
ATOM 809 O O . LYS A 1 101 ? 28.995 -31.165 -17.301 1.00 60.28 101 LYS A O 1
ATOM 814 N N . LEU A 1 102 ? 28.145 -31.171 -19.382 1.00 61.38 102 LEU A N 1
ATOM 815 C CA . LEU A 1 102 ? 27.100 -32.148 -19.093 1.00 61.38 102 LEU A CA 1
ATOM 816 C C . LEU A 1 102 ? 27.807 -33.431 -18.656 1.00 61.38 102 LEU A C 1
ATOM 818 O O . LEU A 1 102 ? 28.738 -33.879 -19.326 1.00 61.38 102 LEU A O 1
ATOM 822 N N . ILE A 1 103 ? 27.412 -33.971 -17.502 1.00 61.12 103 ILE A N 1
ATOM 823 C CA . ILE A 1 103 ? 27.936 -35.247 -17.017 1.00 61.12 103 ILE A CA 1
ATOM 824 C C . ILE A 1 103 ? 27.650 -36.260 -18.123 1.00 61.12 103 ILE A C 1
ATOM 826 O O . ILE A 1 103 ? 26.487 -36.486 -18.465 1.00 61.12 103 ILE A O 1
ATOM 830 N N . GLU A 1 104 ? 28.708 -36.810 -18.721 1.00 60.28 104 GLU A N 1
ATOM 831 C CA . GLU A 1 104 ? 28.587 -37.845 -19.738 1.00 60.28 104 GLU A CA 1
ATOM 832 C C . GLU A 1 104 ? 27.681 -38.944 -19.190 1.00 60.28 104 GLU A C 1
ATOM 834 O O . GLU A 1 104 ? 27.861 -39.421 -18.063 1.00 60.28 104 GLU A O 1
ATOM 839 N N . ARG A 1 105 ? 26.659 -39.302 -19.970 1.00 51.84 105 ARG A N 1
ATOM 840 C CA . ARG A 1 105 ? 25.730 -40.372 -19.629 1.00 51.84 105 ARG A CA 1
ATOM 841 C C . ARG A 1 105 ? 26.560 -41.642 -19.472 1.00 51.84 105 ARG A C 1
ATOM 843 O O . ARG A 1 105 ? 26.913 -42.257 -20.472 1.00 51.84 105 ARG A O 1
ATOM 850 N N . LYS A 1 106 ? 26.893 -42.026 -18.233 1.00 61.16 106 LYS A N 1
ATOM 851 C CA . LYS A 1 106 ? 27.468 -43.344 -17.959 1.00 61.16 106 LYS A CA 1
ATOM 852 C C . LYS A 1 106 ? 26.507 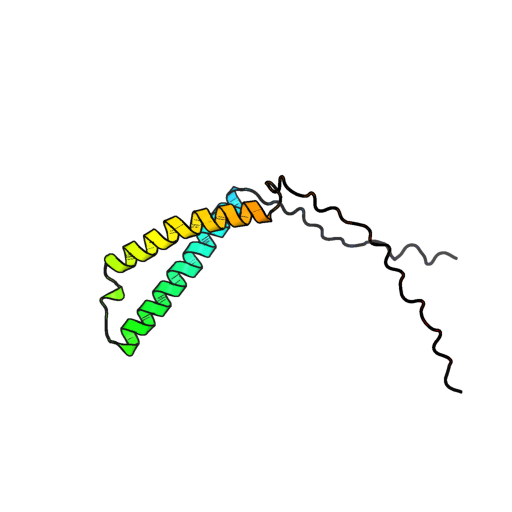-44.355 -18.562 1.00 61.16 106 LYS A C 1
ATOM 854 O O . LYS A 1 106 ? 25.348 -44.423 -18.155 1.00 61.16 106 LYS A O 1
ATOM 859 N N . GLU A 1 107 ? 26.980 -45.087 -19.563 1.00 59.78 107 GLU A N 1
ATOM 860 C CA . GLU A 1 107 ? 26.291 -46.253 -20.087 1.00 59.78 107 GLU A CA 1
ATOM 861 C C . GLU A 1 107 ? 25.967 -47.151 -18.896 1.00 59.78 107 GLU A C 1
ATOM 863 O O . GLU A 1 107 ? 26.850 -47.725 -18.253 1.00 59.78 107 GLU A O 1
ATOM 868 N N . HIS A 1 108 ? 24.687 -47.217 -18.541 1.00 58.84 108 HIS A N 1
ATOM 869 C CA . HIS A 1 108 ? 24.223 -48.213 -17.601 1.00 58.84 108 HIS A CA 1
ATOM 870 C C . HIS A 1 108 ? 24.432 -49.558 -18.288 1.00 58.84 108 HIS A C 1
ATOM 872 O O . HIS A 1 108 ? 23.696 -49.916 -19.209 1.00 58.84 108 HIS A O 1
ATOM 878 N N . ARG A 1 109 ? 25.483 -50.272 -17.866 1.00 58.88 109 ARG A N 1
ATOM 879 C CA . ARG A 1 109 ? 25.704 -51.677 -18.207 1.00 58.88 109 ARG A CA 1
ATOM 880 C C . ARG A 1 109 ? 24.376 -52.391 -17.973 1.00 58.88 109 ARG A C 1
ATOM 882 O O . ARG A 1 109 ? 23.846 -52.332 -16.863 1.00 58.88 109 ARG A O 1
ATOM 889 N N . ARG A 1 110 ? 23.818 -53.016 -19.015 1.00 56.25 110 ARG A N 1
ATOM 890 C CA . ARG A 1 110 ? 22.685 -53.927 -18.840 1.00 56.25 110 ARG A CA 1
ATOM 891 C C . ARG A 1 110 ? 23.117 -54.954 -17.799 1.00 56.25 110 ARG A C 1
ATOM 893 O O . ARG A 1 110 ? 24.133 -55.618 -17.995 1.00 56.25 110 ARG A O 1
ATOM 900 N N . PHE A 1 111 ? 22.388 -55.013 -16.690 1.00 57.22 111 PHE A N 1
ATOM 901 C CA . PHE A 1 111 ? 22.462 -56.141 -15.779 1.00 57.22 111 PHE A CA 1
ATOM 902 C C . PHE A 1 111 ? 22.102 -57.379 -16.605 1.00 57.22 111 PHE A C 1
ATOM 904 O O . PHE A 1 111 ? 20.982 -57.477 -17.110 1.00 57.22 111 PHE A O 1
ATOM 911 N N . GLY A 1 112 ? 23.111 -58.211 -16.854 1.00 46.81 112 GLY A N 1
ATOM 912 C CA . GLY A 1 112 ? 22.949 -59.592 -17.289 1.00 46.81 112 GLY A CA 1
ATOM 913 C C . GLY A 1 112 ? 22.902 -60.496 -16.073 1.00 46.81 112 GLY A C 1
ATOM 914 O O . GLY A 1 112 ? 23.465 -60.084 -15.030 1.00 46.81 112 GLY A O 1
#

Sequence (112 aa):
MDSENLGRQSMVYSREFNGTPKLYLCAAIASGLYLGLGIYLVYACICYYFAGDASVFSFRYLVYLGLFFAIYIPFAYRTMLKYDGLKSSGDSWEQKEARVKLIERKEHRRFG

Radius of gyration: 26.69 Å; Cα contacts (8 Å, |Δi|>4): 43; chains: 1; bounding box: 46×70×68 Å

Secondary structure (DSSP, 8-state):
----SSS-------------HHHHHHHHHHHHHHHHHHHHHHHHHHHHHHH--GGGGSHHHHHHHHHHHHHHHHHHHHHHHHHTSTT--S----------------------

Mean predicted aligned error: 15.25 Å

Organism: NCBI:txid2601894

Solvent-accessible surface area (backbone atoms only — not comparable to full-atom values): 7117 Å² total; per-residue (Å²): 142,90,88,78,89,85,79,77,85,73,80,73,80,71,69,76,82,80,81,45,74,67,54,44,47,50,51,18,46,52,52,36,50,52,50,52,52,49,53,51,50,52,50,41,50,49,37,37,73,77,68,68,41,68,69,64,76,34,70,69,49,53,50,53,52,50,53,47,46,69,52,46,25,59,50,45,28,53,48,52,47,49,72,67,49,88,64,44,92,67,72,77,85,73,81,72,80,72,83,68,80,72,79,74,80,72,77,75,72,77,86,122

pLDDT: mean 74.3, std 19.22, range [43.94, 95.56]